Protein AF-A0A9Q0J978-F1 (afdb_monomer_lite)

pLDDT: mean 74.72, std 19.9, range [35.22, 97.19]

Organism: NCBI:txid218843

Secondary structure (DSSP, 8-state):
--PPPP-----------------------------PPPP---SEEEEEEEETTS--EEEE-SS-EEEE---S---S-EEEEEEEEETTEEEEEEEES-GGGGGGSSTTTTT--EEEEEPPTT--GGG-------

Structure (mmCIF, N/CA/C/O backbone):
data_AF-A0A9Q0J978-F1
#
_entry.id   AF-A0A9Q0J978-F1
#
loop_
_atom_site.group_PDB
_atom_site.id
_atom_site.type_symbol
_atom_site.label_atom_id
_atom_site.label_alt_id
_atom_site.label_comp_id
_atom_site.label_asym_id
_atom_site.label_entity_id
_atom_site.label_seq_id
_atom_site.pdbx_PDB_ins_code
_atom_site.Cartn_x
_atom_site.Cartn_y
_atom_site.Cartn_z
_atom_site.occupancy
_atom_site.B_iso_or_equiv
_atom_site.auth_seq_id
_atom_site.auth_comp_id
_atom_site.auth_asym_id
_atom_site.auth_atom_id
_atom_site.pdbx_PDB_model_num
ATOM 1 N N . MET A 1 1 ? 0.622 -41.026 15.569 1.00 46.22 1 MET A N 1
ATOM 2 C CA . MET A 1 1 ? -0.759 -40.494 15.553 1.00 46.22 1 MET A CA 1
ATOM 3 C C . MET A 1 1 ? -0.969 -39.791 14.226 1.00 46.22 1 MET A C 1
ATOM 5 O O . MET A 1 1 ? -0.182 -38.913 13.905 1.00 46.22 1 MET A O 1
ATOM 9 N N . LYS A 1 2 ? -1.945 -40.216 13.424 1.00 47.97 2 LYS A N 1
ATOM 10 C CA . LYS A 1 2 ? -2.203 -39.660 12.091 1.00 47.97 2 LYS A CA 1
ATOM 11 C C . LYS A 1 2 ? -3.600 -39.051 12.119 1.00 47.97 2 LYS A C 1
ATOM 13 O O . LYS A 1 2 ? -4.592 -39.766 12.072 1.00 47.97 2 LYS A O 1
ATOM 18 N N . VAL A 1 3 ? -3.654 -37.741 12.330 1.00 63.69 3 VAL A N 1
ATOM 19 C CA . VAL A 1 3 ? -4.894 -36.958 12.334 1.00 63.69 3 VAL A CA 1
ATOM 20 C C . VAL A 1 3 ? -5.180 -36.505 10.907 1.00 63.69 3 VAL A C 1
ATOM 22 O O . VAL A 1 3 ? -4.358 -35.834 10.290 1.00 63.69 3 VAL A O 1
ATOM 25 N N . HIS A 1 4 ? -6.328 -36.908 10.368 1.00 51.09 4 HIS A N 1
ATOM 26 C CA . HIS A 1 4 ? -6.806 -36.445 9.068 1.00 51.09 4 HIS A CA 1
ATOM 27 C C . HIS A 1 4 ? -7.674 -35.190 9.261 1.00 51.09 4 HIS A C 1
ATOM 29 O O . HIS A 1 4 ? -8.589 -35.223 10.087 1.00 51.09 4 HIS A O 1
ATOM 35 N N . PRO A 1 5 ? -7.436 -34.093 8.517 1.00 60.53 5 PRO A N 1
ATOM 36 C CA . PRO A 1 5 ? -8.337 -32.947 8.521 1.00 60.53 5 PRO A CA 1
ATOM 37 C C . PRO A 1 5 ? -9.674 -33.348 7.889 1.00 60.53 5 PRO A C 1
ATOM 39 O O . PRO A 1 5 ? -9.703 -33.894 6.786 1.00 60.53 5 PRO A O 1
ATOM 42 N N . THR A 1 6 ? -10.788 -33.076 8.564 1.00 52.59 6 THR A N 1
ATOM 43 C CA . THR A 1 6 ? -12.119 -33.295 7.993 1.00 52.59 6 THR A CA 1
ATOM 44 C C . THR A 1 6 ? -12.460 -32.168 7.017 1.00 52.59 6 THR A C 1
ATOM 46 O O . THR A 1 6 ? -12.419 -30.981 7.345 1.00 52.59 6 THR A O 1
ATOM 49 N N . THR A 1 7 ? -12.794 -32.539 5.781 1.00 53.94 7 THR A N 1
ATOM 50 C CA . THR A 1 7 ? -13.221 -31.613 4.725 1.00 53.94 7 THR A CA 1
ATOM 51 C C . THR A 1 7 ? -14.600 -31.044 5.058 1.00 53.94 7 THR A C 1
ATOM 53 O O . THR A 1 7 ? -15.629 -31.634 4.735 1.00 53.94 7 THR A O 1
ATOM 56 N N . ASN A 1 8 ? -14.644 -29.885 5.713 1.00 53.53 8 ASN A N 1
ATOM 57 C CA . ASN A 1 8 ? -15.893 -29.169 5.951 1.00 53.53 8 ASN A CA 1
ATOM 58 C C . ASN A 1 8 ? -16.241 -28.307 4.720 1.00 53.53 8 ASN A C 1
ATOM 60 O O . ASN A 1 8 ? -15.641 -27.253 4.490 1.00 53.53 8 ASN A O 1
ATOM 64 N N . LYS A 1 9 ? -17.177 -28.800 3.895 1.00 53.16 9 LYS A N 1
ATOM 65 C CA . LYS A 1 9 ? -17.714 -28.112 2.710 1.00 53.16 9 LYS A CA 1
ATOM 66 C C . LYS A 1 9 ? -18.399 -26.805 3.130 1.00 53.16 9 LYS A C 1
ATOM 68 O O . LYS A 1 9 ? -19.426 -26.832 3.800 1.00 53.16 9 LYS A O 1
ATOM 73 N N . ARG A 1 10 ? -17.858 -25.657 2.711 1.00 58.97 10 ARG A N 1
ATOM 74 C CA . ARG A 1 10 ? -18.492 -24.346 2.921 1.00 58.97 10 ARG A CA 1
ATOM 75 C C . ARG A 1 10 ? -19.557 -24.116 1.848 1.00 58.97 10 ARG A C 1
ATOM 77 O O . ARG A 1 10 ? -19.244 -24.106 0.663 1.00 58.97 10 ARG A O 1
ATOM 84 N N . ASN A 1 11 ? -20.801 -23.919 2.270 1.00 54.88 11 ASN A N 1
ATOM 85 C CA . ASN A 1 11 ? -21.912 -23.508 1.419 1.00 54.88 11 ASN A CA 1
ATOM 86 C C . ASN A 1 11 ? -21.877 -21.984 1.215 1.00 54.88 11 ASN A C 1
ATOM 88 O O . ASN A 1 11 ? -22.340 -21.211 2.050 1.00 54.88 11 ASN A O 1
ATOM 92 N N . ILE A 1 12 ? -21.317 -21.537 0.094 1.00 59.34 12 ILE A N 1
ATOM 93 C CA . ILE A 1 12 ? -21.442 -20.146 -0.346 1.00 59.34 12 ILE A CA 1
ATOM 94 C C . ILE A 1 12 ? -22.783 -20.042 -1.077 1.00 59.34 12 ILE A C 1
ATOM 96 O O . ILE A 1 12 ? -22.875 -20.360 -2.255 1.00 59.34 12 ILE A O 1
ATOM 100 N N . ALA A 1 13 ? -23.841 -19.666 -0.361 1.00 43.22 13 ALA A N 1
ATOM 101 C CA . ALA A 1 13 ? -25.114 -19.292 -0.970 1.00 43.22 13 ALA A CA 1
ATOM 102 C C . ALA A 1 13 ? -25.459 -17.860 -0.550 1.00 43.22 13 ALA A C 1
ATOM 104 O O . ALA A 1 13 ? -25.971 -17.607 0.542 1.00 43.22 13 ALA A O 1
ATOM 105 N N . THR A 1 14 ? -25.151 -16.914 -1.432 1.00 50.19 14 THR A N 1
ATOM 106 C CA . THR A 1 14 ? -25.712 -15.563 -1.454 1.00 50.19 14 THR A CA 1
ATOM 107 C C . THR A 1 14 ? -27.188 -15.660 -1.846 1.00 50.19 14 THR A C 1
ATOM 109 O O . THR A 1 14 ? -27.562 -15.509 -3.003 1.00 50.19 14 THR A O 1
ATOM 112 N N . SER A 1 15 ? -28.060 -15.956 -0.880 1.00 47.38 15 SER A N 1
ATOM 113 C CA . SER A 1 15 ? -29.506 -15.869 -1.097 1.00 47.38 15 SER A CA 1
ATOM 114 C C . SER A 1 15 ? -29.921 -14.397 -1.103 1.00 47.38 15 SER A C 1
ATOM 116 O O . SER A 1 15 ? -30.213 -13.819 -0.055 1.00 47.38 15 SER A O 1
ATOM 118 N N . LEU A 1 16 ? -29.937 -13.792 -2.290 1.00 46.84 16 LEU A N 1
ATOM 119 C CA . LEU A 1 16 ? -30.668 -12.558 -2.566 1.00 46.84 16 LEU A CA 1
ATOM 120 C C . LEU A 1 16 ? -32.143 -12.768 -2.195 1.00 46.84 16 LEU A C 1
ATOM 122 O O . LEU A 1 16 ? -32.828 -13.642 -2.722 1.00 46.84 16 LEU A O 1
ATOM 126 N N . HIS A 1 17 ? -32.612 -11.976 -1.238 1.00 46.56 17 HIS A N 1
ATOM 127 C CA . HIS A 1 17 ? -34.001 -11.912 -0.811 1.00 46.56 17 HIS A CA 1
ATOM 128 C C . HIS A 1 17 ? -34.852 -11.317 -1.946 1.00 46.56 17 HIS A C 1
ATOM 130 O O . HIS A 1 17 ? -34.908 -10.099 -2.113 1.00 46.56 17 HIS A O 1
ATOM 136 N N . ARG A 1 18 ? -35.513 -12.176 -2.731 1.00 40.62 18 ARG A N 1
ATOM 137 C CA . ARG A 1 18 ? -36.597 -11.785 -3.641 1.00 40.62 18 ARG A CA 1
ATOM 138 C C . ARG A 1 18 ? -37.922 -12.091 -2.946 1.00 40.62 18 ARG A C 1
ATOM 140 O O . ARG A 1 18 ? -38.212 -13.246 -2.653 1.00 40.62 18 ARG A O 1
ATOM 147 N N . GLY A 1 19 ? -38.653 -11.037 -2.598 1.00 44.38 19 GLY A N 1
ATOM 148 C CA . GLY A 1 19 ? -39.850 -11.114 -1.765 1.00 44.38 19 GLY A CA 1
ATOM 149 C C . GLY A 1 19 ? -41.060 -11.769 -2.434 1.00 44.38 19 GLY A C 1
ATOM 150 O O . GLY A 1 19 ? -41.158 -11.789 -3.656 1.00 44.38 19 GLY A O 1
ATOM 151 N N . ALA A 1 20 ? -41.963 -12.266 -1.583 1.00 43.50 20 ALA A N 1
ATOM 152 C CA . ALA A 1 20 ? -43.430 -12.287 -1.689 1.00 43.50 20 ALA A CA 1
ATOM 153 C C . ALA A 1 20 ? -43.968 -13.418 -0.794 1.00 43.50 20 ALA A C 1
ATOM 155 O O . ALA A 1 20 ? -43.581 -14.570 -0.963 1.00 43.50 20 ALA A O 1
ATOM 156 N N . GLY A 1 21 ? -44.868 -13.105 0.144 1.00 35.22 21 GLY A N 1
ATOM 157 C CA . GLY A 1 21 ? -45.605 -14.133 0.886 1.00 35.22 21 GLY A CA 1
ATOM 158 C C . GLY A 1 21 ? -46.003 -13.725 2.298 1.00 35.22 21 GLY A C 1
ATOM 159 O O . GLY A 1 21 ? -45.311 -14.021 3.264 1.00 35.22 21 GLY A O 1
ATOM 160 N N . THR A 1 22 ? -47.144 -13.058 2.410 1.00 45.75 22 THR A N 1
ATOM 161 C CA . THR A 1 22 ? -47.953 -12.943 3.629 1.00 45.75 22 THR A CA 1
ATOM 162 C C . THR A 1 22 ? -48.247 -14.312 4.256 1.00 45.75 22 THR A C 1
ATOM 164 O O . THR A 1 22 ? -48.804 -15.159 3.564 1.00 45.75 22 THR A O 1
ATOM 167 N N . ALA A 1 23 ? -47.983 -14.494 5.555 1.00 37.22 23 ALA A N 1
ATOM 168 C CA . ALA A 1 23 ? -48.855 -15.239 6.475 1.00 37.22 23 ALA A CA 1
ATOM 169 C C . ALA A 1 23 ? -48.358 -15.132 7.927 1.00 37.22 23 ALA A C 1
ATOM 171 O O . ALA A 1 23 ? -47.229 -15.486 8.262 1.00 37.22 23 ALA A O 1
ATOM 172 N N . SER A 1 24 ? -49.247 -14.652 8.786 1.00 49.00 24 SER A N 1
ATOM 173 C CA . SER A 1 24 ? -49.138 -14.609 10.239 1.00 49.00 24 SER A CA 1
ATOM 174 C C . SER A 1 24 ? -49.062 -16.015 10.847 1.00 49.00 24 SER A C 1
ATOM 176 O O . SER A 1 24 ? -49.866 -16.871 10.496 1.00 49.00 24 SER A O 1
ATOM 178 N N . SER A 1 25 ? -48.177 -16.243 11.818 1.00 38.19 25 SER A N 1
ATOM 179 C CA . SER A 1 25 ? -48.488 -16.987 13.054 1.00 38.19 25 SER A CA 1
ATOM 180 C C . SER A 1 25 ? -47.271 -17.092 13.976 1.00 38.19 25 SER A C 1
ATOM 182 O O . SER A 1 25 ? -46.126 -17.250 13.563 1.00 38.19 25 SER A O 1
ATOM 184 N N . SER A 1 26 ? -47.570 -16.950 15.261 1.00 47.28 26 SER A N 1
ATOM 185 C CA . SER A 1 26 ? -46.687 -17.057 16.413 1.00 47.28 26 SER A CA 1
ATOM 186 C C . SER A 1 26 ? -45.867 -18.355 16.420 1.00 47.28 26 SER A C 1
ATOM 188 O O . SER A 1 26 ? -46.372 -19.417 16.773 1.00 47.28 26 SER A O 1
ATOM 190 N N . ALA A 1 27 ? -44.569 -18.234 16.172 1.00 41.44 27 ALA A N 1
ATOM 191 C CA . ALA A 1 27 ? -43.554 -19.063 16.801 1.00 41.44 27 ALA A CA 1
ATOM 192 C C . ALA A 1 27 ? -42.284 -18.219 16.876 1.00 41.44 27 ALA A C 1
ATOM 194 O O . ALA A 1 27 ? -41.657 -17.931 15.858 1.00 41.44 27 ALA A O 1
ATOM 195 N N . ALA A 1 28 ? -41.912 -17.788 18.081 1.00 47.03 28 ALA A N 1
ATOM 196 C CA . ALA A 1 28 ? -40.595 -17.226 18.333 1.00 47.03 28 ALA A CA 1
ATOM 197 C C . ALA A 1 28 ? -39.558 -18.350 18.188 1.00 47.03 28 ALA A C 1
ATOM 199 O O . ALA A 1 28 ? -39.032 -18.870 19.167 1.00 47.03 28 ALA A O 1
ATOM 200 N N . THR A 1 29 ? -39.281 -18.760 16.949 1.00 46.41 29 THR A N 1
ATOM 201 C CA . THR A 1 29 ? -38.087 -19.526 16.630 1.00 46.41 29 THR A CA 1
ATOM 202 C C . THR A 1 29 ? -36.933 -18.574 16.872 1.00 46.41 29 THR A C 1
ATOM 204 O O . THR A 1 29 ? -36.658 -17.681 16.065 1.00 46.41 29 THR A O 1
ATOM 207 N N . THR A 1 30 ? -36.295 -18.717 18.028 1.00 55.75 30 THR A N 1
ATOM 208 C CA . THR A 1 30 ? -35.008 -18.114 18.339 1.00 55.75 30 THR A CA 1
ATOM 209 C C . THR A 1 30 ? -33.986 -18.725 17.389 1.00 55.75 30 THR A C 1
ATOM 211 O O . THR A 1 30 ? -33.203 -19.596 17.745 1.00 55.75 30 THR A O 1
ATOM 214 N N . ASN A 1 31 ? -34.013 -18.287 16.129 1.00 61.09 31 ASN A N 1
ATOM 215 C CA . ASN A 1 31 ? -32.924 -18.522 15.206 1.00 61.09 31 ASN A CA 1
ATOM 216 C C . ASN A 1 31 ? -31.694 -17.958 15.915 1.00 61.09 31 ASN A C 1
ATOM 218 O O . ASN A 1 31 ? -31.660 -16.741 16.146 1.00 61.09 31 ASN A O 1
ATOM 222 N N . PRO A 1 32 ? -30.719 -18.790 16.331 1.00 63.62 32 PRO A N 1
ATOM 223 C CA . PRO A 1 32 ? -29.497 -18.253 16.889 1.00 63.62 32 PRO A CA 1
ATOM 224 C C . PRO A 1 32 ? -28.963 -17.317 15.815 1.00 63.62 32 PRO A C 1
ATOM 226 O O . PRO A 1 32 ? -28.764 -17.746 14.674 1.00 63.62 32 PRO A O 1
ATOM 229 N N . LYS A 1 33 ? -28.840 -16.024 16.140 1.00 69.38 33 LYS A N 1
ATOM 230 C CA . LYS A 1 33 ? -28.226 -15.026 15.265 1.00 69.38 33 LYS A CA 1
ATOM 231 C C . LYS A 1 33 ? -26.814 -15.527 15.007 1.00 69.38 33 LYS A C 1
ATOM 233 O O . LYS A 1 33 ? -25.908 -15.277 15.794 1.00 69.38 33 LYS A O 1
ATOM 238 N N . LYS A 1 34 ? -26.647 -16.326 13.951 1.00 74.56 34 LYS A N 1
ATOM 239 C CA . LYS A 1 34 ? -25.349 -16.827 13.532 1.00 74.56 34 LYS A CA 1
ATOM 240 C C . LYS A 1 34 ? -24.565 -15.575 13.190 1.00 74.56 34 LYS A C 1
ATOM 242 O O . LYS A 1 34 ? -24.922 -14.874 12.242 1.00 74.56 34 LYS A O 1
ATOM 247 N N . LEU A 1 35 ? -23.573 -15.258 14.019 1.00 75.88 35 LEU A N 1
ATOM 248 C CA . LEU A 1 35 ? -22.657 -14.157 13.771 1.00 75.88 35 LEU A CA 1
ATOM 249 C C . LEU A 1 35 ? -22.124 -14.342 12.352 1.00 75.88 35 LEU A C 1
ATOM 251 O O . LEU A 1 35 ? -21.486 -15.352 12.042 1.00 75.88 35 LEU A O 1
ATOM 255 N N . LYS A 1 36 ? -22.458 -13.404 11.465 1.00 78.75 36 LYS A N 1
ATOM 256 C CA . LYS A 1 36 ? -21.871 -13.388 10.131 1.00 78.75 36 LYS A CA 1
ATOM 257 C C . LYS A 1 36 ? -20.389 -13.102 10.328 1.00 78.75 36 LYS A C 1
ATOM 259 O O . LYS A 1 36 ? -20.033 -12.157 11.028 1.00 78.75 36 LYS A O 1
ATOM 264 N N . ARG A 1 37 ? -19.526 -13.936 9.747 1.00 78.94 37 ARG A N 1
ATOM 265 C CA . ARG A 1 37 ? -18.094 -13.637 9.720 1.00 78.94 37 ARG A CA 1
ATOM 266 C C . ARG A 1 37 ? -17.927 -12.360 8.910 1.00 78.94 37 ARG A C 1
ATOM 268 O O . ARG A 1 37 ? -18.305 -12.336 7.741 1.00 78.94 37 ARG A O 1
ATOM 275 N N . LEU A 1 38 ? -17.403 -11.319 9.546 1.00 73.75 38 LEU A N 1
ATOM 276 C CA . LEU A 1 38 ? -17.020 -10.116 8.829 1.00 73.75 38 LEU A CA 1
ATOM 277 C C . LEU A 1 38 ? -15.893 -10.488 7.850 1.00 73.75 38 LEU A C 1
ATOM 279 O O . LEU A 1 38 ? -15.037 -11.312 8.209 1.00 73.75 38 LEU A O 1
ATOM 283 N N . PRO A 1 39 ? -15.876 -9.918 6.634 1.0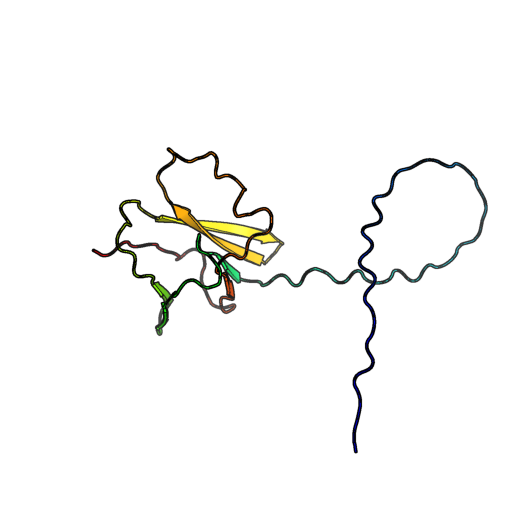0 74.25 39 PRO A N 1
ATOM 284 C CA . PRO A 1 39 ? -14.678 -9.932 5.812 1.00 74.25 39 PRO A CA 1
ATOM 285 C C . PRO A 1 39 ? -13.508 -9.449 6.664 1.00 74.25 39 PRO A C 1
ATOM 287 O O . PRO A 1 39 ? -13.644 -8.498 7.432 1.00 74.25 39 PRO A O 1
ATOM 290 N N . HIS A 1 40 ? -12.376 -10.139 6.599 1.00 76.88 40 HIS A N 1
ATOM 291 C CA . HIS A 1 40 ? -11.215 -9.687 7.344 1.00 76.88 40 HIS A CA 1
ATOM 292 C C . HIS A 1 40 ? -10.706 -8.397 6.692 1.00 76.88 40 HIS A C 1
ATOM 294 O O . HIS A 1 40 ? -10.181 -8.436 5.581 1.00 76.88 40 HIS A O 1
ATOM 300 N N . VAL A 1 41 ? -10.903 -7.265 7.367 1.00 78.94 41 VAL A N 1
ATOM 301 C CA . VAL A 1 41 ? -10.422 -5.953 6.930 1.00 78.94 41 VAL A CA 1
ATOM 302 C C . VAL A 1 41 ? -9.151 -5.637 7.709 1.00 78.94 41 VAL A C 1
ATOM 304 O O . VAL A 1 41 ? -9.123 -5.749 8.934 1.00 78.94 41 VAL A O 1
ATOM 307 N N . PHE A 1 42 ? -8.091 -5.267 6.998 1.00 89.19 42 PHE A N 1
ATOM 308 C CA . PHE A 1 42 ? -6.852 -4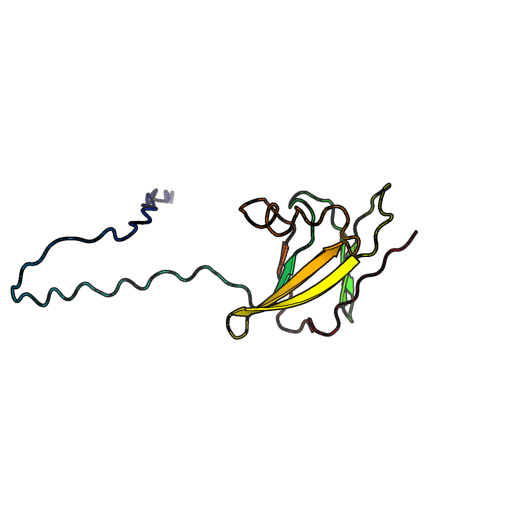.806 7.619 1.00 89.19 42 PHE A CA 1
ATOM 309 C C . PHE A 1 42 ? -6.952 -3.320 7.936 1.00 89.19 42 PHE A C 1
ATOM 311 O O . PHE A 1 42 ? -7.519 -2.559 7.157 1.00 89.19 42 PHE A O 1
ATOM 318 N N . ALA A 1 43 ? -6.343 -2.911 9.047 1.00 93.00 43 ALA A N 1
ATOM 319 C CA . ALA A 1 43 ? -6.349 -1.516 9.473 1.00 93.00 43 ALA A CA 1
ATOM 320 C C . ALA A 1 43 ? -5.645 -0.584 8.472 1.00 93.00 43 ALA A C 1
ATOM 322 O O . ALA A 1 43 ? -6.064 0.554 8.306 1.00 93.00 43 ALA A O 1
ATOM 323 N N . LYS A 1 44 ? -4.571 -1.037 7.809 1.00 95.38 44 LYS A N 1
ATOM 324 C CA . LYS A 1 44 ? -3.837 -0.253 6.804 1.00 95.38 44 LYS A CA 1
ATOM 325 C C . LYS A 1 44 ? -3.397 -1.150 5.651 1.00 95.38 44 LYS A C 1
ATOM 327 O O . LYS A 1 44 ? -2.753 -2.177 5.877 1.00 95.38 44 LYS A O 1
ATOM 332 N N . VAL A 1 45 ? -3.745 -0.775 4.424 1.00 95.00 45 VAL A N 1
ATOM 333 C CA . VAL A 1 45 ? -3.399 -1.524 3.205 1.00 95.00 45 VAL A CA 1
ATOM 334 C C . VAL A 1 45 ? -2.893 -0.567 2.141 1.00 95.00 45 VAL A C 1
ATOM 336 O O . VAL A 1 45 ? -3.545 0.435 1.882 1.00 95.00 45 VAL A O 1
ATOM 339 N N . LEU A 1 46 ? -1.773 -0.899 1.509 1.00 96.00 46 LEU A N 1
ATOM 340 C CA . LEU A 1 46 ? -1.360 -0.323 0.233 1.00 96.00 46 LEU A CA 1
ATOM 341 C C . LEU A 1 46 ? -1.890 -1.202 -0.901 1.00 96.00 46 LEU A C 1
ATOM 343 O O . LEU A 1 46 ? -1.788 -2.427 -0.820 1.00 96.00 46 LEU A O 1
ATOM 347 N N . GLU A 1 47 ? -2.431 -0.581 -1.938 1.00 94.06 47 GLU A N 1
ATOM 348 C CA . GLU A 1 47 ? -2.807 -1.213 -3.197 1.00 94.06 47 GLU A CA 1
ATOM 349 C C . GLU A 1 47 ? -2.124 -0.476 -4.346 1.00 94.06 47 GLU A C 1
ATOM 351 O O . GLU A 1 47 ? -2.231 0.747 -4.457 1.00 94.06 47 GLU A O 1
ATOM 356 N N . LEU A 1 48 ? -1.391 -1.229 -5.161 1.00 92.19 48 LEU A N 1
ATOM 357 C CA . LEU A 1 48 ? -0.711 -0.717 -6.344 1.00 92.19 48 LEU A CA 1
ATOM 358 C C . LEU A 1 48 ? -1.501 -1.101 -7.604 1.00 92.19 48 LEU A C 1
ATOM 360 O O . LEU A 1 48 ? -2.154 -2.149 -7.600 1.00 92.19 48 LEU A O 1
ATOM 364 N N . PRO A 1 49 ? -1.415 -0.308 -8.686 1.00 88.12 49 PRO A N 1
ATOM 365 C CA . PRO A 1 49 ? -2.137 -0.549 -9.934 1.00 88.12 49 PRO A CA 1
ATOM 366 C C . PRO A 1 49 ? -1.415 -1.609 -10.783 1.00 88.12 49 PRO A C 1
ATOM 368 O O . PRO A 1 49 ? -1.138 -1.416 -11.962 1.00 88.12 49 PRO A O 1
ATOM 371 N N . PHE A 1 50 ? -1.046 -2.726 -10.157 1.00 86.62 50 PHE A N 1
ATOM 372 C CA . PHE A 1 50 ? -0.320 -3.827 -10.781 1.00 86.62 50 PHE A CA 1
ATOM 373 C C . PHE A 1 50 ? -0.987 -5.152 -10.441 1.00 86.62 50 PHE A C 1
ATOM 375 O O . PHE A 1 50 ? -1.644 -5.282 -9.404 1.00 86.62 50 PHE A O 1
ATOM 382 N N . HIS A 1 51 ? -0.756 -6.149 -11.289 1.00 88.69 51 HIS A N 1
ATOM 383 C CA . HIS A 1 51 ? -1.101 -7.528 -10.984 1.00 88.69 51 HIS A CA 1
ATOM 384 C C . HIS A 1 51 ? -0.366 -8.016 -9.727 1.00 88.69 51 HIS A C 1
ATOM 386 O O . HIS A 1 51 ? 0.734 -7.562 -9.406 1.00 88.69 51 HIS A O 1
ATOM 392 N N . SER A 1 52 ? -0.979 -8.938 -8.993 1.00 90.44 52 SER A N 1
ATOM 393 C CA . SER A 1 52 ? -0.451 -9.478 -7.735 1.00 90.44 52 SER A CA 1
ATOM 394 C C . SER A 1 52 ? 0.900 -10.184 -7.875 1.00 90.44 52 SER A C 1
ATOM 396 O O . SER A 1 52 ? 1.644 -10.264 -6.898 1.00 90.44 52 SER A O 1
ATOM 398 N N . ASP A 1 53 ? 1.208 -10.679 -9.073 1.00 90.12 53 ASP A N 1
ATOM 399 C CA . ASP A 1 53 ? 2.442 -11.364 -9.440 1.00 90.12 53 ASP A CA 1
ATOM 400 C C . ASP A 1 53 ? 3.536 -10.403 -9.924 1.00 90.12 53 ASP A C 1
ATOM 402 O O . ASP A 1 53 ? 4.635 -10.847 -10.247 1.00 90.12 53 ASP A O 1
ATOM 406 N N . ALA A 1 54 ? 3.272 -9.091 -9.931 1.00 91.62 54 ALA A N 1
ATOM 407 C CA . ALA A 1 54 ? 4.270 -8.090 -10.271 1.00 91.62 54 ALA A CA 1
ATOM 408 C C . ALA A 1 54 ? 5.464 -8.112 -9.300 1.00 91.62 54 ALA A C 1
ATOM 410 O O . ALA A 1 54 ? 5.307 -8.143 -8.072 1.00 91.62 54 ALA A O 1
ATOM 411 N N . ASP A 1 55 ? 6.665 -7.997 -9.871 1.00 93.38 55 ASP A N 1
ATOM 412 C CA . ASP A 1 55 ? 7.938 -7.934 -9.151 1.00 93.38 55 ASP A CA 1
ATOM 413 C C . ASP A 1 55 ? 8.134 -6.566 -8.474 1.00 93.38 55 ASP A C 1
ATOM 415 O O . ASP A 1 55 ? 8.909 -5.710 -8.908 1.00 93.38 55 ASP A O 1
ATOM 419 N N . VAL A 1 56 ? 7.405 -6.346 -7.382 1.00 94.50 56 VAL A N 1
ATOM 420 C CA . VAL A 1 56 ? 7.540 -5.156 -6.538 1.00 94.50 56 VAL A CA 1
ATOM 421 C C . VAL A 1 56 ? 8.600 -5.407 -5.469 1.00 94.50 56 VAL A C 1
ATOM 423 O O . VAL A 1 56 ? 8.441 -6.252 -4.585 1.00 94.50 56 VAL A O 1
ATOM 426 N N . LEU A 1 57 ? 9.676 -4.623 -5.503 1.00 96.12 57 LEU A N 1
ATOM 427 C CA . LEU A 1 57 ? 10.679 -4.607 -4.447 1.00 96.12 57 LEU A CA 1
ATOM 428 C C . LEU A 1 57 ? 10.129 -3.858 -3.231 1.00 96.12 57 LEU A C 1
ATOM 430 O O . LEU A 1 57 ? 9.789 -2.677 -3.318 1.00 96.12 57 LEU A O 1
ATOM 434 N N . VAL A 1 58 ? 10.100 -4.537 -2.085 1.00 96.31 58 VAL A N 1
ATOM 435 C CA . VAL A 1 58 ? 9.714 -3.946 -0.801 1.00 96.31 58 VAL A CA 1
ATOM 436 C C . VAL A 1 58 ? 10.953 -3.767 0.062 1.00 96.31 58 VAL A C 1
ATOM 438 O O 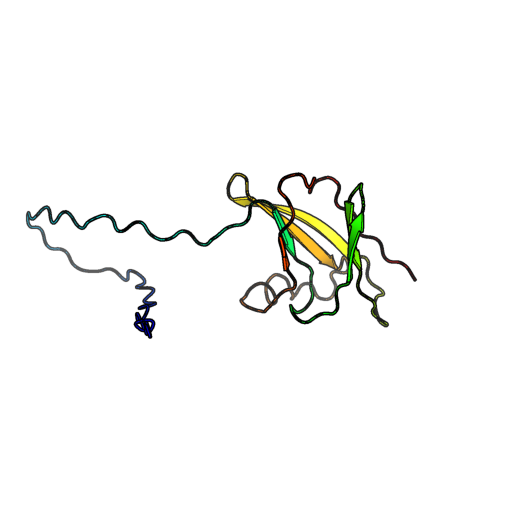. VAL A 1 58 ? 11.610 -4.741 0.429 1.00 96.31 58 VAL A O 1
ATOM 441 N N . GLN A 1 59 ? 11.257 -2.522 0.416 1.00 97.19 59 GLN A N 1
ATOM 442 C CA . GLN A 1 59 ? 12.345 -2.185 1.326 1.00 97.19 59 GLN A CA 1
ATOM 443 C C . GLN A 1 59 ? 11.796 -1.488 2.568 1.00 97.19 59 GLN A C 1
ATOM 445 O O . GLN A 1 59 ? 11.201 -0.414 2.488 1.00 97.19 59 GLN A O 1
ATOM 450 N N . GLU A 1 60 ? 12.052 -2.076 3.731 1.00 96.06 60 GLU A N 1
ATOM 451 C CA . GLU A 1 60 ? 11.846 -1.416 5.016 1.00 96.06 60 GLU A CA 1
ATOM 452 C C . GLU A 1 60 ? 13.093 -0.604 5.379 1.00 96.06 60 GLU A C 1
ATOM 454 O O . GLU A 1 60 ? 14.228 -1.078 5.298 1.00 96.06 60 GLU A O 1
ATOM 459 N N . THR A 1 61 ? 12.876 0.648 5.755 1.00 94.69 61 THR A N 1
ATOM 460 C CA . THR A 1 61 ? 13.893 1.554 6.288 1.00 94.69 61 THR A CA 1
ATOM 461 C C . THR A 1 61 ? 13.463 1.999 7.686 1.00 94.69 61 THR A C 1
ATOM 463 O O . THR A 1 61 ? 12.286 1.856 8.018 1.00 94.69 61 THR A O 1
ATOM 466 N N . PRO A 1 62 ? 14.357 2.589 8.500 1.00 93.69 62 PRO A N 1
ATOM 467 C CA . PRO A 1 62 ? 13.975 3.098 9.820 1.00 93.69 62 PRO A CA 1
ATOM 468 C C . PRO A 1 62 ? 12.814 4.107 9.794 1.00 93.69 62 PRO A C 1
ATOM 470 O O . PRO A 1 62 ? 12.072 4.206 10.764 1.00 93.69 62 PRO A O 1
ATOM 473 N N . GLU A 1 63 ? 12.644 4.825 8.678 1.00 92.75 63 GLU A N 1
ATOM 474 C CA . GLU A 1 63 ? 11.667 5.911 8.541 1.00 92.75 63 GLU A CA 1
ATOM 475 C C . GLU A 1 63 ? 10.425 5.524 7.724 1.00 92.75 63 GLU A C 1
ATOM 477 O O . GLU A 1 63 ? 9.362 6.128 7.875 1.00 92.75 63 GLU A O 1
ATOM 482 N N . SER A 1 64 ? 10.536 4.558 6.807 1.00 94.62 64 SER A N 1
ATOM 483 C CA . SER A 1 64 ? 9.456 4.244 5.866 1.00 94.62 64 SER A CA 1
ATOM 484 C C . SER A 1 64 ? 9.578 2.884 5.185 1.00 94.62 64 SER A C 1
ATOM 486 O O . SER A 1 64 ? 10.656 2.292 5.104 1.00 94.62 64 SER A O 1
ATOM 488 N N . PHE A 1 65 ? 8.459 2.434 4.616 1.00 96.81 65 PHE A N 1
ATOM 489 C CA . PHE A 1 65 ? 8.427 1.378 3.608 1.00 96.81 65 PHE A CA 1
ATOM 490 C C . PHE A 1 65 ? 8.524 1.999 2.218 1.00 96.81 65 PHE A C 1
ATOM 492 O O . PHE A 1 65 ? 7.823 2.967 1.915 1.00 96.81 65 PHE A O 1
ATOM 499 N N . ARG A 1 66 ? 9.381 1.430 1.375 1.00 95.69 66 ARG A N 1
ATOM 500 C CA . ARG A 1 66 ? 9.543 1.814 -0.027 1.00 95.69 66 ARG A CA 1
ATOM 501 C C . ARG A 1 66 ? 9.117 0.654 -0.909 1.00 95.69 66 ARG A C 1
ATOM 503 O O . ARG A 1 66 ? 9.536 -0.479 -0.680 1.00 95.69 66 ARG A O 1
ATOM 510 N N . PHE A 1 67 ? 8.291 0.970 -1.895 1.00 95.75 67 PHE A N 1
ATOM 511 C CA . PHE A 1 67 ? 7.770 0.034 -2.879 1.00 95.75 67 PHE A CA 1
ATOM 512 C C . PHE A 1 67 ? 8.255 0.512 -4.239 1.00 95.75 67 PHE A C 1
ATOM 514 O O . PHE A 1 67 ? 7.906 1.616 -4.654 1.00 95.75 67 PHE A O 1
ATOM 521 N N . SER A 1 68 ? 9.095 -0.287 -4.887 1.00 93.38 68 SER A N 1
ATOM 522 C CA . SER A 1 68 ? 9.736 0.082 -6.146 1.00 93.38 68 SER A CA 1
ATOM 523 C C . SER A 1 68 ? 9.479 -0.988 -7.192 1.00 93.38 68 SER A C 1
ATOM 525 O O . SER A 1 68 ? 9.594 -2.178 -6.909 1.00 93.38 68 SER A O 1
ATOM 527 N N . ILE A 1 69 ? 9.182 -0.559 -8.411 1.00 90.25 69 ILE A N 1
ATOM 528 C CA . ILE A 1 69 ? 9.020 -1.427 -9.574 1.00 90.25 69 ILE A CA 1
ATOM 529 C C . ILE A 1 69 ? 9.889 -0.876 -10.702 1.00 90.25 69 ILE A C 1
ATOM 531 O O . ILE A 1 69 ? 10.024 0.340 -10.843 1.00 90.25 69 ILE A O 1
ATOM 535 N N . LYS A 1 70 ? 10.521 -1.760 -11.477 1.00 87.19 70 LYS A N 1
ATOM 536 C CA . LYS A 1 70 ? 11.277 -1.370 -12.669 1.00 87.19 70 LYS A CA 1
ATOM 537 C C . LYS A 1 70 ? 10.404 -1.626 -13.890 1.00 87.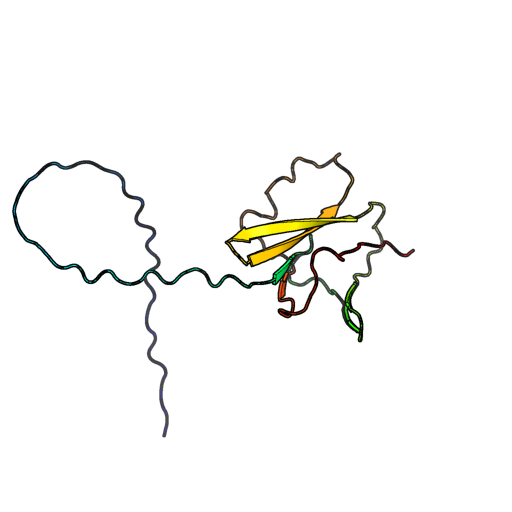19 70 LYS A C 1
ATOM 539 O O . LYS A 1 70 ? 9.990 -2.761 -14.106 1.00 87.19 70 LYS A O 1
ATOM 544 N N . ARG A 1 71 ? 10.149 -0.590 -14.682 1.00 75.94 71 ARG A N 1
ATOM 545 C CA . ARG A 1 71 ? 9.359 -0.670 -15.911 1.00 75.94 71 ARG A CA 1
ATOM 546 C C . ARG A 1 71 ? 10.020 0.204 -16.986 1.00 75.94 71 ARG A C 1
ATOM 548 O O . ARG A 1 71 ? 10.632 1.216 -16.656 1.00 75.94 71 ARG A O 1
ATOM 555 N N . GLU A 1 72 ? 9.971 -0.239 -18.239 1.00 71.75 72 GLU A N 1
ATOM 556 C CA . GLU A 1 72 ? 10.680 0.376 -19.376 1.00 71.75 72 GLU A CA 1
ATOM 557 C C . GLU A 1 72 ? 9.831 1.456 -20.086 1.00 71.75 72 GLU A C 1
ATOM 559 O O . GLU A 1 72 ? 10.368 2.294 -20.802 1.00 71.75 72 GLU A O 1
ATOM 564 N N . ASP A 1 73 ? 8.523 1.479 -19.815 1.00 66.56 73 ASP A N 1
ATOM 565 C CA . ASP A 1 73 ? 7.476 2.287 -20.454 1.00 66.56 73 ASP A CA 1
ATOM 566 C C . ASP A 1 73 ? 6.717 3.227 -19.485 1.00 66.56 73 ASP A C 1
ATOM 568 O O . ASP A 1 73 ? 5.600 3.647 -19.774 1.00 66.56 73 ASP A O 1
ATOM 572 N N . MET A 1 74 ? 7.292 3.592 -18.328 1.00 64.38 74 MET A N 1
ATOM 573 C CA . MET A 1 74 ? 6.662 4.571 -17.420 1.00 64.38 74 MET A CA 1
ATOM 574 C C . MET A 1 74 ? 6.920 6.010 -17.863 1.00 64.38 74 MET A C 1
ATOM 576 O O . MET A 1 74 ? 7.959 6.584 -17.533 1.00 64.38 74 MET A O 1
ATOM 580 N N . TYR A 1 75 ? 5.954 6.594 -18.569 1.00 62.97 75 TYR A N 1
ATOM 581 C CA . TYR A 1 75 ? 5.939 8.026 -18.888 1.00 62.97 75 TYR A CA 1
ATOM 582 C C . TYR A 1 75 ? 4.971 8.829 -18.012 1.00 62.97 75 TYR A C 1
ATOM 584 O O . TYR A 1 75 ? 5.088 10.052 -17.960 1.00 62.97 75 TYR A O 1
ATOM 592 N N . ASP A 1 76 ? 4.061 8.152 -17.310 1.00 69.31 76 ASP A N 1
ATOM 593 C CA . ASP A 1 76 ? 3.027 8.797 -16.509 1.00 69.31 76 ASP A CA 1
ATOM 594 C C . ASP A 1 76 ? 3.428 8.923 -15.036 1.00 69.31 76 ASP A C 1
ATOM 596 O O . ASP A 1 76 ? 4.010 8.020 -14.425 1.00 69.31 76 ASP A O 1
ATOM 600 N N . ASP A 1 77 ? 3.086 10.072 -14.456 1.00 80.06 77 ASP A N 1
ATOM 601 C CA . ASP A 1 77 ? 3.230 10.308 -13.026 1.00 80.06 77 ASP A CA 1
ATOM 602 C C . ASP A 1 77 ? 2.180 9.500 -12.253 1.00 80.06 77 ASP A C 1
ATOM 604 O O . ASP A 1 77 ? 1.049 9.303 -12.703 1.00 80.06 77 ASP A O 1
ATOM 608 N N . PHE A 1 78 ? 2.539 9.069 -11.046 1.00 84.31 78 PHE A N 1
ATOM 609 C CA . PHE A 1 78 ? 1.640 8.358 -10.141 1.00 84.31 78 PHE A CA 1
ATOM 610 C C . PHE A 1 78 ? 1.217 9.252 -8.981 1.00 84.31 78 PHE A C 1
ATOM 612 O O . PHE A 1 78 ? 2.042 9.958 -8.400 1.00 84.31 78 PHE A O 1
ATOM 619 N N . GLU A 1 79 ? -0.035 9.138 -8.556 1.00 89.56 79 GLU A N 1
ATOM 620 C CA . GLU A 1 79 ? -0.566 9.771 -7.353 1.00 89.56 79 GLU A CA 1
ATOM 621 C C . GLU A 1 79 ? -0.970 8.711 -6.325 1.00 89.56 79 GLU A C 1
ATOM 623 O O . GLU A 1 79 ? -1.556 7.680 -6.661 1.00 89.56 79 GLU A O 1
ATOM 628 N N . ALA A 1 80 ? -0.673 8.975 -5.051 1.00 92.44 80 ALA A N 1
ATOM 629 C CA . ALA A 1 80 ? -1.172 8.179 -3.940 1.00 92.44 80 ALA A CA 1
ATOM 630 C C . ALA A 1 80 ? -2.387 8.851 -3.292 1.00 92.44 80 ALA A C 1
ATOM 632 O O . ALA A 1 80 ? -2.305 9.968 -2.786 1.00 92.44 80 ALA A O 1
ATOM 633 N N . GLN A 1 81 ? -3.497 8.124 -3.236 1.00 93.94 81 GLN A N 1
ATOM 634 C CA . GLN A 1 81 ? -4.730 8.535 -2.589 1.00 93.94 81 GLN A CA 1
ATOM 635 C C . GLN A 1 81 ? -4.958 7.729 -1.309 1.00 93.94 81 GLN A C 1
ATOM 637 O O . GLN A 1 81 ? -4.914 6.500 -1.304 1.00 93.94 81 GLN A O 1
ATOM 642 N N . VAL A 1 82 ? -5.250 8.420 -0.210 1.00 95.94 82 VAL A N 1
ATOM 643 C CA . VAL A 1 82 ? -5.575 7.798 1.078 1.00 95.94 82 VAL A CA 1
ATOM 644 C C . VAL A 1 82 ? -7.085 7.842 1.288 1.00 95.94 82 VAL A C 1
ATOM 646 O O . VAL A 1 82 ? -7.673 8.920 1.299 1.00 95.94 82 VAL A O 1
ATOM 649 N N . VAL A 1 83 ? -7.714 6.683 1.488 1.00 94.00 83 VAL A N 1
ATOM 650 C CA . VAL A 1 83 ? -9.162 6.567 1.719 1.00 94.00 83 VAL A CA 1
ATOM 651 C C . VAL A 1 83 ? -9.463 5.743 2.969 1.00 94.00 83 VAL A C 1
ATOM 653 O O . VAL A 1 83 ? -8.830 4.719 3.233 1.00 94.00 83 VAL A O 1
ATOM 656 N N . GLU A 1 84 ? -10.448 6.171 3.755 1.00 93.75 84 GLU A N 1
ATOM 657 C CA . GLU A 1 84 ? -10.996 5.364 4.847 1.00 93.75 84 GLU A CA 1
ATOM 658 C C . GLU A 1 84 ? -12.094 4.451 4.289 1.00 93.75 84 GLU A C 1
ATOM 660 O O . GLU A 1 84 ? -13.121 4.917 3.804 1.00 93.75 84 GLU A O 1
ATOM 665 N N . ILE A 1 85 ? -11.867 3.137 4.331 1.00 90.38 85 ILE A N 1
ATOM 666 C CA . ILE A 1 85 ? -12.794 2.135 3.770 1.00 90.38 85 ILE A CA 1
ATOM 667 C C . ILE A 1 85 ? -13.780 1.599 4.812 1.00 90.38 85 ILE A C 1
ATOM 669 O O . ILE A 1 85 ? -14.809 1.016 4.476 1.00 90.38 85 ILE A O 1
ATOM 673 N N . PHE A 1 86 ? -13.439 1.752 6.087 1.00 88.62 86 PHE A N 1
ATOM 674 C CA . PHE A 1 86 ? -14.239 1.383 7.248 1.00 88.62 86 PHE A CA 1
ATOM 675 C C . PHE A 1 86 ? -13.661 2.125 8.460 1.00 88.62 86 PHE A C 1
ATOM 677 O O . PHE A 1 86 ? -12.462 2.396 8.436 1.00 88.62 86 PHE A O 1
ATOM 684 N N . PRO A 1 87 ? -14.431 2.412 9.527 1.00 91.69 87 PRO A N 1
ATOM 685 C CA . PRO A 1 87 ? -13.892 3.039 10.731 1.00 91.69 87 PRO A CA 1
ATOM 686 C C . PRO A 1 87 ? -12.591 2.386 11.224 1.00 91.69 87 PRO A C 1
ATOM 688 O O . PRO A 1 87 ? -12.584 1.220 11.631 1.00 91.69 87 PRO A O 1
ATOM 691 N N . GLY A 1 88 ? -11.487 3.136 11.164 1.00 89.38 88 GLY A N 1
ATOM 692 C CA . GLY A 1 88 ? -10.154 2.668 11.568 1.00 89.38 88 GLY A CA 1
ATOM 693 C C . GLY A 1 88 ? -9.430 1.764 10.558 1.00 89.38 88 GLY A C 1
ATOM 694 O O . GLY A 1 88 ? -8.388 1.195 10.892 1.00 89.38 88 GLY A O 1
ATOM 695 N N . ALA A 1 89 ? -9.959 1.628 9.341 1.00 91.94 89 ALA A N 1
ATOM 696 C CA . ALA A 1 89 ? -9.339 0.927 8.226 1.00 91.94 89 ALA A CA 1
ATOM 697 C C . ALA A 1 89 ? -9.074 1.882 7.057 1.00 91.94 89 ALA A C 1
ATOM 699 O O . ALA A 1 89 ? -9.992 2.416 6.433 1.00 91.94 89 ALA A O 1
ATOM 700 N N . THR A 1 90 ? -7.801 2.049 6.726 1.00 95.38 90 THR A N 1
ATOM 701 C CA . THR A 1 90 ? -7.317 2.942 5.679 1.00 95.38 90 THR A CA 1
ATOM 702 C C . THR A 1 90 ? -6.731 2.140 4.524 1.00 95.38 90 THR A C 1
ATOM 704 O O . THR A 1 90 ? -5.959 1.197 4.723 1.00 95.38 90 THR A O 1
ATOM 707 N N . LYS A 1 91 ? -7.058 2.545 3.301 1.00 94.69 91 LYS A N 1
ATOM 708 C CA . LYS A 1 91 ? -6.454 2.047 2.071 1.00 94.69 91 LYS A CA 1
ATOM 709 C C . LYS A 1 91 ? -5.676 3.183 1.408 1.00 94.69 91 LYS A C 1
ATOM 711 O O . LYS A 1 91 ? -6.183 4.293 1.296 1.00 94.69 91 LYS A O 1
ATOM 716 N N . ILE A 1 92 ? -4.449 2.901 0.998 1.00 96.06 92 ILE A N 1
ATOM 717 C CA . ILE A 1 92 ? -3.631 3.758 0.146 1.00 96.06 92 ILE A CA 1
ATOM 718 C C . ILE A 1 92 ? -3.736 3.172 -1.258 1.00 96.06 92 ILE A C 1
ATOM 720 O O . ILE A 1 92 ? -3.328 2.031 -1.463 1.00 96.06 92 ILE A O 1
ATOM 724 N N . LEU A 1 93 ? -4.322 3.914 -2.187 1.00 92.94 93 LEU A N 1
ATOM 725 C CA . LEU A 1 93 ? -4.413 3.559 -3.599 1.00 92.94 93 LEU A CA 1
ATOM 726 C C . LEU A 1 93 ? -3.343 4.331 -4.357 1.00 92.94 93 LEU A C 1
ATOM 728 O O . LEU A 1 93 ? -3.223 5.536 -4.164 1.00 92.94 93 LEU A O 1
ATOM 732 N N . VAL A 1 94 ? -2.585 3.662 -5.215 1.00 91.38 94 VAL A N 1
ATOM 733 C CA . VAL A 1 94 ? -1.702 4.334 -6.172 1.00 91.38 94 VAL A CA 1
ATOM 734 C C . VAL A 1 94 ? -2.358 4.271 -7.547 1.00 91.38 94 VAL A C 1
ATOM 736 O O . VAL A 1 94 ? -2.791 3.201 -7.966 1.00 91.38 94 VAL A O 1
ATOM 739 N N . ARG A 1 95 ? -2.460 5.415 -8.224 1.00 87.31 95 ARG A N 1
ATOM 740 C CA . ARG A 1 95 ? -3.074 5.548 -9.551 1.00 87.31 95 ARG A CA 1
ATOM 741 C C . ARG A 1 95 ? -2.174 6.337 -10.490 1.00 87.31 95 ARG A C 1
ATOM 743 O O . ARG A 1 95 ? -1.396 7.168 -10.030 1.00 87.31 95 ARG A O 1
ATOM 750 N N . GLU A 1 96 ? -2.294 6.075 -11.780 1.00 82.56 96 GLU A N 1
ATOM 751 C CA . GLU A 1 96 ? -1.676 6.889 -12.828 1.00 82.56 96 GLU A CA 1
ATOM 752 C C . GLU A 1 96 ? -2.439 8.222 -12.936 1.00 82.56 96 GLU A C 1
ATOM 754 O O . GLU A 1 96 ? -3.640 8.288 -12.669 1.00 82.56 96 GLU A O 1
ATOM 759 N N . THR A 1 97 ? -1.726 9.312 -13.217 1.00 76.38 97 THR A N 1
ATOM 760 C CA . THR A 1 97 ? -2.285 10.679 -13.220 1.00 76.38 97 THR A CA 1
ATOM 761 C C . THR A 1 97 ? -2.848 11.107 -14.572 1.00 76.38 97 THR A C 1
ATOM 763 O O . THR A 1 97 ? -3.503 12.149 -14.638 1.00 76.38 97 THR A O 1
ATOM 766 N N . ASN A 1 98 ? -2.617 10.333 -15.635 1.00 66.62 98 ASN A N 1
ATOM 767 C CA . ASN A 1 98 ? -3.025 10.690 -16.987 1.00 66.62 98 ASN A CA 1
ATOM 768 C C . ASN A 1 98 ? -4.433 10.133 -17.308 1.00 66.62 98 ASN A C 1
ATOM 770 O O . ASN A 1 98 ? -4.635 8.923 -17.228 1.00 66.62 98 ASN A O 1
ATOM 774 N N . PRO A 1 99 ? -5.421 10.990 -17.632 1.00 53.69 99 PRO A N 1
ATOM 775 C CA . PRO A 1 99 ? -6.836 10.616 -17.713 1.00 53.69 99 PRO A CA 1
ATOM 776 C C . PRO A 1 99 ? -7.330 10.222 -19.118 1.00 53.69 99 PRO A C 1
ATOM 778 O O . PRO A 1 99 ? -8.538 10.114 -19.314 1.00 53.69 99 PRO A O 1
ATOM 781 N N . GLU A 1 100 ? -6.461 10.044 -20.122 1.00 55.53 100 GLU A N 1
ATOM 782 C CA . GLU A 1 100 ? -6.933 9.693 -21.480 1.00 55.53 100 GLU A CA 1
ATOM 783 C C . GLU A 1 100 ? -7.498 8.260 -21.584 1.00 55.53 100 GLU A C 1
ATOM 785 O O . GLU A 1 100 ? -8.215 7.967 -22.537 1.00 55.53 100 GLU A O 1
ATOM 790 N N . ASP A 1 101 ? -7.302 7.433 -20.552 1.00 52.19 101 ASP A N 1
ATOM 791 C CA . ASP A 1 101 ? -7.883 6.092 -20.401 1.00 52.19 101 ASP A CA 1
ATOM 792 C C . ASP A 1 101 ? -8.774 5.980 -19.134 1.00 52.19 101 ASP A C 1
ATOM 794 O O . ASP A 1 101 ? -8.808 4.955 -18.450 1.00 52.19 101 ASP A O 1
ATOM 798 N N . ASP A 1 102 ? -9.534 7.036 -18.805 1.00 49.38 102 ASP A N 1
ATOM 799 C CA . ASP A 1 102 ? -10.508 7.079 -17.687 1.00 49.38 102 ASP A CA 1
ATOM 800 C C . ASP A 1 102 ? -11.766 6.200 -17.913 1.00 49.38 102 ASP A C 1
ATOM 802 O O . ASP A 1 102 ? -12.759 6.308 -17.204 1.00 49.38 102 ASP A O 1
ATOM 806 N N . ASP A 1 103 ? -11.733 5.261 -18.865 1.00 48.88 103 ASP A N 1
ATOM 807 C CA . ASP A 1 103 ? -12.653 4.110 -18.886 1.00 48.88 103 ASP A CA 1
ATOM 808 C C . ASP A 1 103 ? -12.225 3.019 -17.875 1.00 48.88 103 ASP A C 1
ATOM 810 O O . ASP A 1 103 ? -12.853 1.961 -17.760 1.00 48.88 103 ASP A O 1
ATOM 814 N N . HIS A 1 104 ? -11.155 3.266 -17.108 1.00 51.09 104 HIS A N 1
ATOM 815 C CA . HIS A 1 104 ? -10.624 2.350 -16.105 1.00 51.09 104 HIS A CA 1
ATOM 816 C C . HIS A 1 104 ? -11.083 2.629 -14.655 1.00 51.09 104 HIS A C 1
ATOM 818 O O . HIS A 1 104 ? -10.507 2.090 -13.706 1.00 51.09 104 HIS A O 1
ATOM 824 N N . ASP A 1 105 ? -12.164 3.398 -14.461 1.00 46.72 105 ASP A N 1
ATOM 825 C CA . ASP A 1 105 ? -12.812 3.699 -13.162 1.00 46.72 105 ASP A CA 1
ATOM 826 C C . ASP A 1 105 ? -13.547 2.489 -12.527 1.00 46.72 105 ASP A C 1
ATOM 828 O O . ASP A 1 105 ? -14.665 2.567 -12.023 1.00 46.72 105 ASP A O 1
ATOM 832 N N . GLY A 1 106 ? -12.930 1.307 -12.539 1.00 45.25 106 GLY A N 1
ATOM 833 C CA . GLY A 1 106 ? -13.465 0.157 -11.805 1.00 45.25 106 GLY A CA 1
ATOM 834 C C . GLY A 1 106 ? -13.184 -1.213 -12.398 1.00 45.25 106 GLY A C 1
ATOM 835 O O . GLY A 1 106 ? -13.489 -2.209 -11.745 1.00 45.25 106 GLY A O 1
ATOM 836 N N . SER A 1 107 ? -12.573 -1.312 -13.582 1.00 45.19 107 SER A N 1
ATOM 837 C CA . SER A 1 107 ? -12.333 -2.621 -14.203 1.00 45.19 107 SER A CA 1
ATOM 838 C C . SER A 1 107 ? -11.233 -3.441 -13.504 1.00 45.19 107 SER A C 1
ATOM 840 O O . SER A 1 107 ? -11.369 -4.661 -13.453 1.00 45.19 107 SER A O 1
ATOM 842 N N . TRP A 1 108 ? -10.202 -2.836 -12.892 1.00 48.19 108 TRP A N 1
ATOM 843 C CA . TRP A 1 108 ? -9.317 -3.563 -11.955 1.00 48.19 108 TRP A CA 1
ATOM 844 C C . TRP A 1 108 ? -10.007 -3.868 -10.613 1.00 48.19 108 TRP A C 1
ATOM 846 O O . TRP A 1 108 ? -9.640 -4.823 -9.926 1.00 48.19 108 TRP A O 1
ATOM 856 N N . ALA A 1 109 ? -11.000 -3.063 -10.216 1.00 47.69 109 ALA A N 1
ATOM 857 C CA . ALA A 1 109 ? -11.693 -3.196 -8.933 1.00 47.69 109 ALA A CA 1
ATOM 858 C C . ALA A 1 109 ? -12.754 -4.313 -8.933 1.00 47.69 109 ALA A C 1
ATOM 860 O O . ALA A 1 109 ? -13.050 -4.872 -7.872 1.00 47.69 109 ALA A O 1
ATOM 861 N N . ASP A 1 110 ? -13.281 -4.683 -10.103 1.00 50.16 110 ASP A N 1
ATOM 862 C CA . ASP A 1 110 ? -14.234 -5.783 -10.284 1.00 50.16 110 ASP A CA 1
ATOM 863 C C . ASP A 1 110 ? -13.517 -7.147 -10.378 1.00 50.16 110 ASP A C 1
ATOM 865 O O . ASP A 1 110 ? -13.609 -7.887 -11.350 1.00 50.16 110 ASP A O 1
ATOM 869 N N . GLY A 1 111 ? -12.755 -7.492 -9.335 1.00 53.00 111 GLY A N 1
ATOM 870 C CA . GLY A 1 111 ? -12.383 -8.884 -9.055 1.00 53.00 111 GLY A CA 1
ATOM 871 C C . GLY A 1 111 ? -11.009 -9.379 -9.515 1.00 53.00 111 GLY A C 1
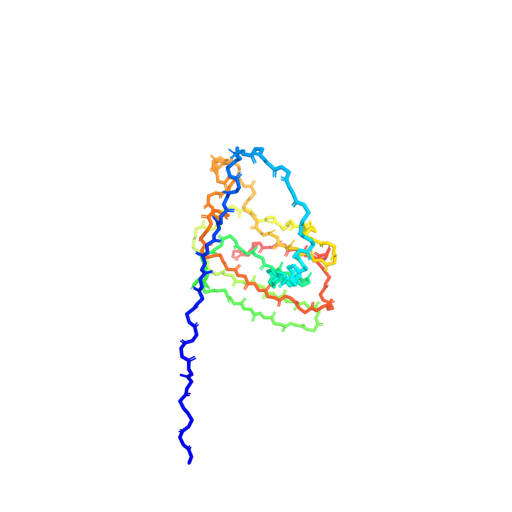ATOM 872 O O . GLY A 1 111 ? -10.764 -10.582 -9.390 1.00 53.00 111 GLY A O 1
ATOM 873 N N . PHE A 1 112 ? -10.103 -8.512 -9.973 1.00 57.53 112 PHE A N 1
ATOM 874 C CA . PHE A 1 112 ? -8.782 -8.945 -10.437 1.00 57.53 112 PHE A CA 1
ATOM 875 C C . PHE A 1 112 ? -7.677 -8.707 -9.408 1.00 57.53 112 PHE A C 1
ATOM 877 O O . PHE A 1 112 ? -7.717 -7.812 -8.569 1.00 57.53 112 PHE A O 1
ATOM 884 N N . ASP A 1 113 ? -6.730 -9.631 -9.434 1.00 75.88 113 ASP A N 1
ATOM 885 C CA . ASP A 1 113 ? -5.669 -9.852 -8.469 1.00 75.88 113 ASP A CA 1
ATOM 886 C C . ASP A 1 113 ? -4.696 -8.663 -8.442 1.00 75.88 113 ASP A C 1
ATOM 888 O O . ASP A 1 113 ? -3.737 -8.626 -9.209 1.00 75.88 113 ASP A O 1
ATOM 892 N N . THR A 1 114 ? -4.983 -7.651 -7.620 1.00 87.00 114 THR A N 1
ATOM 893 C CA . THR A 1 114 ? -4.130 -6.465 -7.477 1.00 87.00 114 THR A CA 1
ATOM 894 C C . THR A 1 114 ? -3.036 -6.679 -6.444 1.00 87.00 114 THR A C 1
ATOM 896 O O . THR A 1 114 ? -3.205 -7.372 -5.433 1.00 87.00 114 THR A O 1
ATOM 899 N N . TRP A 1 115 ? -1.898 -6.034 -6.673 1.00 92.56 115 TRP A N 1
ATOM 900 C CA . TRP A 1 115 ? -0.776 -6.080 -5.754 1.00 92.56 115 TRP A CA 1
ATOM 901 C C . TRP A 1 115 ? -1.098 -5.315 -4.469 1.00 92.56 115 TRP A C 1
ATOM 903 O O . TRP A 1 115 ? -1.377 -4.111 -4.480 1.00 92.56 115 TRP A O 1
ATOM 913 N N . ARG A 1 116 ? -1.073 -6.019 -3.332 1.00 93.69 116 ARG A N 1
ATOM 914 C CA . ARG A 1 116 ? -1.496 -5.478 -2.035 1.00 93.69 116 ARG A CA 1
ATOM 915 C C . ARG A 1 116 ? -0.502 -5.797 -0.938 1.00 93.69 116 ARG A C 1
ATOM 917 O O . ARG A 1 116 ? -0.075 -6.937 -0.774 1.00 93.69 116 ARG A O 1
ATOM 924 N N . PHE A 1 117 ? -0.249 -4.806 -0.091 1.00 95.25 117 PHE A N 1
ATOM 925 C CA . PHE A 1 117 ? 0.617 -4.953 1.070 1.00 95.25 117 PHE A CA 1
ATOM 926 C C . PHE A 1 117 ? -0.076 -4.481 2.342 1.00 95.25 117 PHE A C 1
ATOM 928 O O . PHE A 1 117 ? -0.684 -3.411 2.392 1.00 95.25 117 PHE A O 1
ATOM 935 N N . ARG A 1 118 ? 0.012 -5.290 3.401 1.00 95.44 118 ARG A N 1
ATOM 936 C CA . ARG A 1 118 ? -0.521 -4.932 4.720 1.00 95.44 118 ARG A CA 1
ATOM 937 C C . ARG A 1 118 ? 0.515 -4.101 5.443 1.00 95.44 118 ARG A C 1
ATOM 939 O O . ARG A 1 118 ? 1.602 -4.588 5.740 1.00 95.44 118 ARG A O 1
ATOM 946 N N . LEU A 1 119 ? 0.158 -2.865 5.744 1.00 96.00 119 LEU A N 1
ATOM 947 C CA . LEU A 1 119 ? 1.057 -1.957 6.432 1.00 96.00 119 LEU A CA 1
ATOM 948 C C . LEU A 1 119 ? 0.965 -2.177 7.944 1.00 96.00 119 LEU A C 1
ATOM 950 O O . LEU A 1 119 ? -0.129 -2.427 8.469 1.00 96.00 119 LEU A O 1
ATOM 954 N N . PRO A 1 120 ? 2.086 -2.068 8.671 1.00 94.75 120 PRO A N 1
ATOM 955 C CA . PRO A 1 120 ? 2.044 -2.105 10.119 1.00 94.75 120 PRO A CA 1
ATOM 956 C C . PRO A 1 120 ? 1.192 -0.972 10.710 1.00 94.75 120 PRO A C 1
ATOM 958 O O . PRO A 1 120 ? 1.045 0.107 10.136 1.00 94.75 120 PRO A O 1
ATOM 961 N N . ALA A 1 121 ? 0.651 -1.189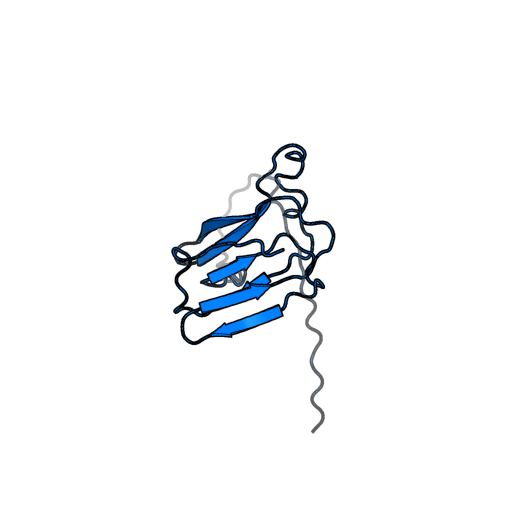 11.912 1.00 91.50 121 ALA A N 1
ATOM 962 C CA . ALA A 1 121 ? -0.255 -0.229 12.550 1.00 91.50 121 ALA A CA 1
ATOM 963 C C . ALA A 1 121 ? 0.378 1.160 12.768 1.00 91.50 121 ALA A C 1
ATOM 965 O O . ALA A 1 121 ? -0.333 2.165 12.742 1.00 91.50 121 ALA A O 1
ATOM 966 N N . MET A 1 122 ? 1.703 1.220 12.935 1.00 91.50 122 MET A N 1
ATOM 967 C CA . MET A 1 122 ? 2.469 2.452 13.150 1.00 91.50 122 MET A CA 1
ATOM 968 C C . MET A 1 122 ? 2.743 3.268 11.882 1.00 91.50 122 MET A C 1
ATOM 970 O O . MET A 1 122 ? 3.188 4.406 11.989 1.00 91.50 122 MET A O 1
ATOM 974 N N . THR A 1 123 ? 2.474 2.728 10.688 1.00 94.44 123 THR A N 1
ATOM 975 C CA . THR A 1 123 ? 2.635 3.483 9.437 1.00 94.44 123 THR A CA 1
ATOM 976 C C . THR A 1 123 ? 1.726 4.709 9.435 1.00 94.44 123 THR A C 1
ATOM 978 O O . THR A 1 123 ? 0.633 4.666 9.992 1.00 94.44 123 THR A O 1
ATOM 981 N N . ARG A 1 124 ? 2.146 5.792 8.787 1.00 95.06 124 ARG A N 1
ATOM 982 C CA . ARG A 1 124 ? 1.405 7.053 8.683 1.00 95.06 124 ARG A CA 1
ATOM 983 C C . ARG A 1 124 ? 0.945 7.270 7.236 1.00 95.06 124 ARG A C 1
ATOM 985 O O . ARG A 1 124 ? 1.731 7.795 6.450 1.00 95.06 124 ARG A O 1
ATOM 992 N N . PRO A 1 125 ? -0.258 6.795 6.841 1.00 93.75 125 PRO A N 1
ATOM 993 C CA . PRO A 1 125 ? -0.734 6.891 5.459 1.00 93.75 125 PRO A CA 1
ATOM 994 C C . PRO A 1 125 ? -0.708 8.314 4.901 1.00 93.75 125 PRO A C 1
ATOM 996 O O . PRO A 1 125 ? -0.435 8.498 3.725 1.00 93.75 125 PRO A O 1
ATOM 999 N N . GLU A 1 126 ? -0.921 9.320 5.747 1.00 93.38 126 GLU A N 1
ATOM 1000 C CA . GLU A 1 126 ? -0.905 10.737 5.387 1.00 93.38 126 GLU A CA 1
ATOM 1001 C C . GLU A 1 126 ? 0.466 11.257 4.921 1.00 93.38 126 GLU A C 1
ATOM 1003 O O . GLU A 1 126 ? 0.546 12.336 4.345 1.00 93.38 126 GLU A O 1
ATOM 1008 N N . MET A 1 127 ? 1.544 10.507 5.172 1.00 95.31 127 MET A N 1
ATOM 1009 C CA . MET A 1 127 ? 2.905 10.830 4.728 1.00 95.31 127 MET A CA 1
ATOM 1010 C C . MET A 1 127 ? 3.301 10.101 3.437 1.00 95.31 127 MET A C 1
ATOM 1012 O O . MET A 1 127 ? 4.476 10.108 3.062 1.00 95.31 127 MET A O 1
ATOM 1016 N N . VAL A 1 128 ? 2.358 9.422 2.778 1.00 95.44 128 VAL A N 1
ATOM 1017 C CA . VAL A 1 128 ? 2.641 8.722 1.525 1.00 95.44 128 VAL A CA 1
ATOM 1018 C C . VAL A 1 128 ? 3.135 9.702 0.462 1.00 95.44 128 VAL A C 1
ATOM 1020 O O . VAL A 1 128 ? 2.652 10.825 0.341 1.00 95.44 128 VAL A O 1
ATOM 1023 N N . SER A 1 129 ? 4.122 9.269 -0.314 1.00 93.19 129 SER A N 1
ATOM 1024 C CA . SER A 1 129 ? 4.577 9.988 -1.497 1.00 93.19 129 SER A CA 1
ATOM 1025 C C . SER A 1 129 ? 4.952 8.997 -2.585 1.00 93.19 129 SER A C 1
ATOM 1027 O O . SER A 1 129 ? 5.430 7.896 -2.304 1.00 93.19 129 SER A O 1
ATOM 1029 N N . THR A 1 130 ? 4.723 9.404 -3.822 1.00 91.44 130 THR A N 1
ATOM 1030 C CA . THR A 1 130 ? 5.108 8.698 -5.040 1.00 91.44 130 THR A CA 1
ATOM 1031 C C . THR A 1 130 ? 6.249 9.463 -5.693 1.00 91.44 130 THR A C 1
ATOM 1033 O O . THR A 1 130 ? 6.341 10.688 -5.585 1.00 91.44 130 THR A O 1
ATOM 1036 N N . ARG A 1 131 ? 7.180 8.737 -6.311 1.00 87.94 131 ARG A N 1
ATOM 1037 C CA . ARG A 1 131 ? 8.288 9.327 -7.066 1.00 87.94 131 ARG A CA 1
ATOM 1038 C C . ARG A 1 131 ? 8.621 8.418 -8.235 1.00 87.94 131 ARG A C 1
ATOM 1040 O O . ARG A 1 131 ? 8.840 7.228 -8.019 1.00 87.94 131 ARG A O 1
ATOM 1047 N N . LEU A 1 132 ? 8.707 8.996 -9.426 1.00 82.25 132 LEU A N 1
ATOM 1048 C CA . LEU A 1 132 ? 9.288 8.356 -10.597 1.00 82.25 132 LEU A CA 1
ATOM 1049 C C . LEU A 1 132 ? 10.786 8.694 -10.644 1.00 82.25 132 LEU A C 1
ATOM 1051 O O . LEU A 1 132 ? 11.176 9.847 -10.453 1.00 82.25 132 LEU A O 1
ATOM 1055 N N . SER A 1 133 ? 11.635 7.689 -10.847 1.00 73.25 133 SER A N 1
ATOM 1056 C CA . SER A 1 133 ? 13.080 7.869 -11.030 1.00 73.25 133 SER A CA 1
ATOM 1057 C C . SER A 1 133 ? 13.498 7.240 -12.354 1.00 73.25 133 SER A C 1
ATOM 1059 O O . SER A 1 133 ? 13.331 6.029 -12.507 1.00 73.25 133 SER A O 1
ATOM 1061 N N . GLY A 1 134 ? 14.007 8.065 -13.273 1.00 61.53 134 GLY A N 1
ATOM 1062 C CA . GLY A 1 134 ? 14.597 7.642 -14.549 1.00 61.53 134 GLY A CA 1
ATOM 1063 C C . GLY A 1 134 ? 16.080 7.309 -14.457 1.00 61.53 134 GLY A C 1
ATOM 1064 O O . GLY A 1 134 ? 16.713 7.677 -13.438 1.00 61.53 134 GLY A O 1
#

Radius of gyration: 22.24 Å; chains: 1; bounding box: 64×51×40 Å

Sequence (134 aa):
MKVHPTTNKRNIATSLHRGAGTASSSAATTNPKKLKRLPHVFAKVLELPFHSDADVLVQETPESFRFSIKREDMYDDFEAQVVEIFPGATKILVRETNPEDDDHDGSWADGFDTWRFRLPAMTRPEMVSTRLSG

Foldseek 3Di:
DDDDDDDDDDDPDPPDDDDDDDDDDDDPPPPPPPPDDDDDAALEKEWEPDAQPAPWDWDDDPVDIDTDHDDPPPPFFKDWDWDDPDVSHIYIYIDTPDCPPVVVPCPCVPDGHTHMDRDDPPDDSVPDDGDDDD